Protein AF-A0A6A3VQM4-F1 (afdb_monomer_lite)

InterPro domains:
  IPR043128 Reverse transcriptase/Diguanylate cyclase domain [G3DSA:3.30.70.270] (1-46)
  IPR043128 Reverse transcriptase/Diguanylate cyclase domain [G3DSA:3.30.70.270] (53-104)
  IPR043502 DNA/RNA polymerase superfamily [SSF56672] (2-95)
  IPR051320 Viral Replication and Maturation Polyprotein [PTHR33064] (3-95)

Structure (mmCIF, N/CA/C/O backbone):
data_AF-A0A6A3VQM4-F1
#
_entry.id   AF-A0A6A3VQM4-F1
#
loop_
_atom_site.group_PDB
_atom_site.id
_atom_site.type_symbol
_atom_site.label_atom_id
_atom_site.label_alt_id
_atom_site.label_comp_id
_atom_site.label_asym_id
_atom_site.label_entity_id
_atom_site.label_seq_id
_atom_site.pdbx_PDB_ins_code
_atom_site.Cartn_x
_atom_site.Cartn_y
_atom_site.Cartn_z
_atom_site.occupancy
_atom_site.B_iso_or_equiv
_atom_site.auth_seq_id
_atom_site.auth_comp_id
_atom_site.auth_asym_id
_atom_site.auth_atom_id
_atom_site.pdbx_PDB_model_num
ATOM 1 N N . MET A 1 1 ? -22.119 -3.532 5.488 1.00 64.12 1 MET A N 1
ATOM 2 C CA . MET A 1 1 ? -21.643 -3.531 6.882 1.00 64.12 1 MET A CA 1
ATOM 3 C C . MET A 1 1 ? -22.481 -2.505 7.602 1.00 64.12 1 MET A C 1
ATOM 5 O O . MET A 1 1 ? -22.527 -1.372 7.131 1.00 64.12 1 MET A O 1
ATOM 9 N N . SER A 1 2 ? -23.232 -2.931 8.610 1.00 87.31 2 SER A N 1
ATOM 10 C CA . SER A 1 2 ? -23.987 -2.011 9.457 1.00 87.31 2 SER A CA 1
ATOM 11 C C . SER A 1 2 ? -23.019 -1.223 10.354 1.00 87.31 2 SER A C 1
ATOM 13 O O . SER A 1 2 ? -21.830 -1.549 10.434 1.00 87.31 2 SER A O 1
ATOM 15 N N . TRP A 1 3 ? -23.506 -0.158 10.990 1.00 85.19 3 TRP A N 1
ATOM 16 C CA . TRP A 1 3 ? -22.728 0.552 12.009 1.00 85.19 3 TRP A CA 1
ATOM 17 C C . TRP A 1 3 ? -22.442 -0.356 13.214 1.00 85.19 3 TRP A C 1
ATOM 19 O O . TRP A 1 3 ? -21.324 -0.373 13.718 1.00 85.19 3 TRP A O 1
ATOM 29 N N . ASP A 1 4 ? -23.404 -1.199 13.584 1.00 92.12 4 ASP A N 1
ATOM 30 C CA . ASP A 1 4 ? -23.272 -2.133 14.702 1.00 92.12 4 ASP A CA 1
ATOM 31 C C . ASP A 1 4 ? -22.187 -3.192 14.436 1.00 92.12 4 ASP A C 1
ATOM 33 O O . ASP A 1 4 ? -21.327 -3.417 15.285 1.00 92.12 4 ASP A O 1
ATOM 37 N N . ASP A 1 5 ? -22.125 -3.745 13.214 1.00 90.56 5 ASP A N 1
ATOM 38 C CA . ASP A 1 5 ? -21.068 -4.689 12.807 1.00 90.56 5 ASP A CA 1
ATOM 39 C C . ASP A 1 5 ? -19.667 -4.060 12.922 1.00 90.56 5 ASP A C 1
ATOM 41 O O . ASP A 1 5 ? -18.658 -4.754 13.072 1.00 90.56 5 ASP A O 1
ATOM 45 N N . MET A 1 6 ? -19.577 -2.740 12.734 1.00 89.12 6 MET A N 1
ATOM 46 C CA . MET A 1 6 ? -18.323 -2.007 12.848 1.00 89.12 6 MET A CA 1
ATOM 47 C C . MET A 1 6 ? -17.928 -1.853 14.311 1.00 89.12 6 MET A C 1
ATOM 49 O O . MET A 1 6 ? -16.784 -2.157 14.644 1.00 89.12 6 MET A O 1
ATOM 53 N N . CYS A 1 7 ? -18.857 -1.408 15.160 1.00 92.62 7 CYS A N 1
ATOM 54 C CA . CYS A 1 7 ? -18.636 -1.268 16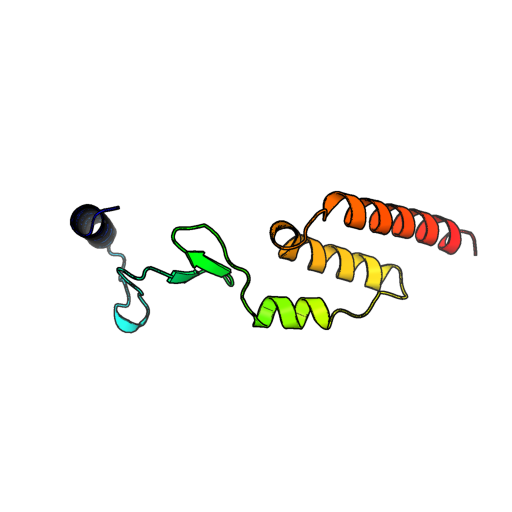.595 1.00 92.62 7 CYS A CA 1
ATOM 55 C C . CYS A 1 7 ? -18.165 -2.591 17.206 1.00 92.62 7 CYS A C 1
ATOM 57 O O . CYS A 1 7 ? -17.122 -2.603 17.852 1.00 92.62 7 CYS A O 1
ATOM 59 N N . GLU A 1 8 ? -18.819 -3.710 16.875 1.00 95.25 8 GLU A N 1
ATOM 60 C CA . GLU A 1 8 ? -18.425 -5.039 17.365 1.00 95.25 8 GLU A CA 1
ATOM 61 C C . GLU A 1 8 ? -16.979 -5.400 16.966 1.00 95.25 8 GLU A C 1
ATOM 63 O O . GLU A 1 8 ? -16.198 -5.929 17.758 1.00 95.25 8 GLU A O 1
ATOM 68 N N . LYS A 1 9 ? -16.569 -5.092 15.728 1.00 93.00 9 LYS A N 1
ATOM 69 C CA . LYS A 1 9 ? -15.192 -5.348 15.270 1.00 93.00 9 LYS A CA 1
ATOM 70 C C . LYS A 1 9 ? -14.167 -4.461 15.964 1.00 93.00 9 LYS A C 1
ATOM 72 O O . LYS A 1 9 ? -13.055 -4.922 16.215 1.00 93.00 9 LYS A O 1
ATOM 77 N N . VAL A 1 10 ? -14.512 -3.200 16.217 1.00 93.62 10 VAL A N 1
ATOM 78 C CA . VAL A 1 10 ? -13.635 -2.260 16.922 1.00 93.62 10 VAL A CA 1
ATOM 79 C C . VAL A 1 10 ? -13.462 -2.699 18.371 1.00 93.62 10 VAL A C 1
ATOM 81 O O . VAL A 1 10 ? -12.327 -2.768 18.826 1.00 93.62 10 VAL A O 1
ATOM 84 N N . GLU A 1 11 ? -14.538 -3.079 19.057 1.00 95.12 11 GLU A N 1
ATOM 85 C CA . GLU A 1 11 ? -14.478 -3.623 20.420 1.00 95.12 11 GLU A CA 1
ATOM 86 C C . GLU A 1 11 ? -13.554 -4.841 20.488 1.00 95.12 11 GLU A C 1
ATOM 88 O O . GLU A 1 11 ? -12.577 -4.834 21.233 1.00 95.12 11 GLU A O 1
ATOM 93 N N . ARG A 1 12 ? -13.743 -5.821 19.596 1.00 96.12 12 ARG A N 1
ATOM 94 C CA . ARG A 1 12 ? -12.869 -7.005 19.533 1.00 96.12 12 ARG A CA 1
ATOM 95 C C . ARG A 1 12 ? -11.404 -6.669 19.251 1.00 96.12 12 ARG A C 1
ATOM 97 O O . ARG A 1 12 ? -10.514 -7.365 19.731 1.00 96.12 12 ARG A O 1
ATOM 104 N N . LEU A 1 13 ? -11.133 -5.647 18.438 1.00 95.62 13 LEU A N 1
ATOM 105 C CA . LEU A 1 13 ? -9.768 -5.184 18.180 1.00 95.62 13 LEU A CA 1
ATOM 106 C C . LEU A 1 13 ? -9.148 -4.574 19.445 1.00 95.62 13 LEU A C 1
ATOM 108 O O . LEU A 1 13 ? -7.987 -4.853 19.739 1.00 95.62 13 LEU A O 1
ATOM 112 N N . LEU A 1 14 ? -9.913 -3.768 20.185 1.00 95.12 14 LEU A N 1
ATOM 113 C CA . LEU A 1 14 ? -9.465 -3.150 21.431 1.00 95.12 14 LEU A CA 1
ATOM 114 C C . LEU A 1 14 ? -9.201 -4.200 22.518 1.00 95.12 14 LEU A C 1
ATOM 116 O O . LEU A 1 14 ? -8.152 -4.125 23.153 1.00 95.12 14 LEU A O 1
ATOM 120 N N . ASP A 1 15 ? -10.056 -5.219 22.646 1.00 97.00 15 ASP A N 1
ATOM 121 C CA . ASP A 1 15 ? -9.857 -6.339 23.579 1.00 97.00 15 ASP A CA 1
ATOM 122 C C . ASP A 1 15 ? -8.529 -7.065 23.317 1.00 97.00 15 ASP A C 1
ATOM 124 O O . ASP A 1 15 ? -7.762 -7.369 24.234 1.00 97.00 15 ASP A O 1
ATOM 128 N N . VAL A 1 16 ? -8.217 -7.325 22.041 1.00 97.31 16 VAL A N 1
ATOM 129 C CA . VAL A 1 16 ? -6.939 -7.933 21.642 1.00 97.31 16 VAL A CA 1
ATOM 130 C C . VAL A 1 16 ? -5.780 -6.992 21.964 1.00 97.31 16 VAL A C 1
ATOM 132 O O . VAL A 1 16 ? -4.751 -7.430 22.478 1.00 97.31 16 VAL A O 1
ATOM 135 N N . CYS A 1 17 ? -5.915 -5.697 21.691 1.00 96.38 17 CYS A N 1
ATOM 136 C CA . CYS A 1 17 ? -4.872 -4.739 22.035 1.00 96.38 17 CYS A CA 1
ATOM 137 C C . CYS A 1 17 ? -4.605 -4.697 23.543 1.00 96.38 17 CYS A C 1
ATOM 139 O O . CYS A 1 17 ? -3.443 -4.713 23.941 1.00 96.38 17 CYS A O 1
ATOM 141 N N . GLU A 1 18 ? -5.642 -4.729 24.377 1.00 96.56 18 GLU A N 1
ATOM 142 C CA . GLU A 1 18 ? -5.501 -4.791 25.831 1.00 96.56 18 GLU A CA 1
ATOM 143 C C . GLU A 1 18 ? -4.813 -6.090 26.276 1.00 96.56 18 GLU A C 1
ATOM 145 O O . GLU A 1 18 ? -3.805 -6.048 26.992 1.00 96.56 18 GLU A O 1
ATOM 150 N N . GLN A 1 19 ? -5.275 -7.239 25.769 1.00 97.75 19 GLN A N 1
ATOM 151 C CA . GLN A 1 19 ? -4.715 -8.555 26.087 1.00 97.75 19 GLN A CA 1
ATOM 152 C C . GLN A 1 19 ? -3.206 -8.635 25.813 1.00 97.75 19 GLN A C 1
ATOM 154 O O . GLN A 1 19 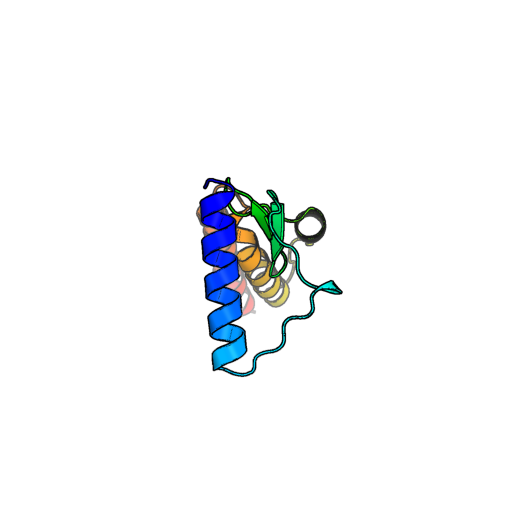? -2.464 -9.229 26.595 1.00 97.75 19 GLN A O 1
ATOM 159 N N . TRP A 1 20 ? -2.750 -8.034 24.713 1.00 97.75 20 TRP A N 1
ATOM 160 C CA . TRP A 1 20 ? -1.350 -8.068 24.279 1.00 97.75 20 TRP A CA 1
ATOM 161 C C . TRP A 1 20 ? -0.560 -6.800 24.634 1.00 97.75 20 TRP A C 1
ATOM 163 O O . TRP A 1 20 ? 0.592 -6.666 24.223 1.00 97.75 20 TRP A O 1
ATOM 173 N N . HIS A 1 21 ? -1.160 -5.882 25.398 1.00 95.81 21 HIS A N 1
ATOM 174 C CA . HIS A 1 21 ? -0.560 -4.615 25.833 1.00 95.81 21 HIS A CA 1
ATOM 175 C C . HIS A 1 21 ? -0.062 -3.752 24.656 1.00 95.81 21 HIS A C 1
ATOM 177 O O . HIS A 1 21 ? 0.996 -3.122 24.707 1.00 95.81 21 HIS A O 1
ATOM 183 N N . LEU A 1 22 ? -0.840 -3.734 23.572 1.00 96.81 22 LEU A N 1
ATOM 184 C CA . LEU A 1 22 ? -0.621 -2.897 22.400 1.00 96.81 22 LEU A CA 1
ATOM 185 C C . LEU A 1 22 ? -1.325 -1.551 22.586 1.00 96.81 22 LEU A C 1
ATOM 187 O O . LEU A 1 22 ? -2.534 -1.489 22.793 1.00 96.81 22 LEU A O 1
ATOM 191 N N . SER A 1 23 ? -0.580 -0.460 22.436 1.00 94.12 23 SER A N 1
ATOM 192 C CA . SER A 1 23 ? -1.143 0.891 22.480 1.00 94.12 23 SER A CA 1
ATOM 193 C C . SER A 1 23 ? -1.584 1.350 21.094 1.00 94.12 23 SER A C 1
ATOM 195 O O . SER A 1 23 ? -0.800 1.318 20.143 1.00 94.12 23 SER A O 1
ATOM 197 N N . ILE A 1 24 ? -2.812 1.860 20.990 1.00 93.06 24 ILE A N 1
ATOM 198 C CA . ILE A 1 24 ? -3.314 2.534 19.790 1.00 93.06 24 ILE A CA 1
ATOM 199 C C . ILE A 1 24 ? -3.303 4.046 20.017 1.00 93.06 24 ILE A C 1
ATOM 201 O O . ILE A 1 24 ? -3.767 4.557 21.034 1.00 93.06 24 ILE A O 1
ATOM 205 N N . SER A 1 25 ? -2.780 4.780 19.041 1.00 93.62 25 SER A N 1
ATOM 206 C CA . SER A 1 25 ? -2.781 6.240 19.037 1.00 93.62 25 SER A CA 1
ATOM 207 C C . SER A 1 25 ? -4.099 6.744 18.450 1.00 93.62 25 SER A C 1
ATOM 209 O O . SER A 1 25 ? -4.309 6.668 17.239 1.00 93.62 25 SER A O 1
ATOM 211 N N . VAL A 1 26 ? -4.993 7.257 19.300 1.00 89.25 26 VAL A N 1
ATOM 212 C CA . VAL A 1 26 ? -6.308 7.775 18.873 1.00 89.25 26 VAL A CA 1
ATOM 213 C C . VAL A 1 26 ? -6.154 8.914 17.862 1.00 89.25 26 VAL A C 1
ATOM 215 O O . VAL A 1 26 ? -6.856 8.935 16.860 1.00 89.25 26 VAL A O 1
ATOM 218 N N . GLU A 1 27 ? -5.179 9.805 18.067 1.00 92.69 27 GLU A N 1
ATOM 219 C CA . GLU A 1 27 ? -4.910 10.948 17.177 1.00 92.69 27 GLU A CA 1
ATOM 220 C C . GLU A 1 27 ? -4.475 10.531 15.753 1.00 92.69 27 GLU A C 1
ATOM 222 O O . GLU A 1 27 ? -4.666 11.291 14.808 1.00 92.69 27 GLU A O 1
ATOM 227 N N . LYS A 1 28 ? -3.886 9.335 15.590 1.00 90.06 28 LYS A N 1
ATOM 228 C CA . LYS A 1 28 ? -3.401 8.803 14.300 1.00 90.06 28 LYS A CA 1
ATOM 229 C C . LYS A 1 28 ? -4.335 7.759 13.694 1.00 90.06 28 LYS A C 1
ATOM 231 O O . LYS A 1 28 ? -4.003 7.191 12.656 1.00 90.06 28 LYS A O 1
ATOM 236 N N . SER A 1 29 ? -5.449 7.460 14.357 1.00 91.06 29 SER A N 1
ATOM 237 C CA . SER A 1 29 ? -6.362 6.400 13.943 1.00 91.06 29 SER A CA 1
ATOM 238 C C . SER A 1 29 ? -7.592 6.980 13.257 1.00 91.06 29 SER A C 1
ATOM 240 O O . SER A 1 29 ? -8.185 7.949 13.723 1.00 91.06 29 SER A O 1
ATOM 242 N N . GLU A 1 30 ? -8.003 6.349 12.163 1.00 90.19 30 GLU A N 1
ATOM 243 C CA . GLU A 1 30 ? -9.197 6.714 11.403 1.00 90.19 30 GLU A CA 1
ATOM 244 C C . GLU A 1 30 ? -10.233 5.591 11.554 1.00 90.19 30 GLU A C 1
ATOM 246 O O . GLU A 1 30 ? -10.007 4.465 11.112 1.00 90.19 30 GLU A O 1
ATOM 251 N N . 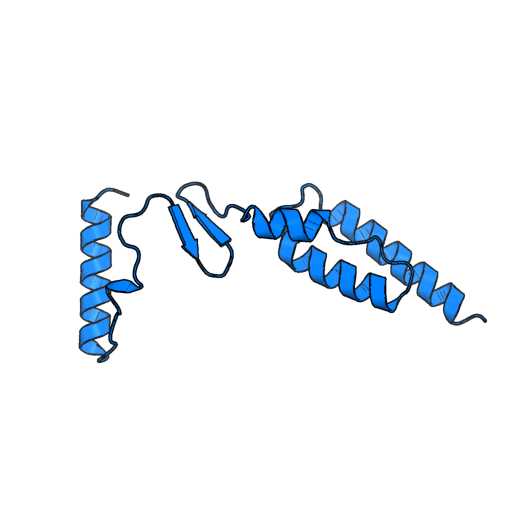TRP A 1 31 ? -11.371 5.890 12.187 1.00 88.50 31 TRP A N 1
ATOM 252 C CA . TRP A 1 31 ? -12.429 4.916 12.481 1.00 88.50 31 TRP A CA 1
ATOM 253 C C . TRP A 1 31 ? -13.727 5.296 11.778 1.00 88.50 31 TRP A C 1
ATOM 255 O O . TRP A 1 31 ? -14.055 6.472 11.655 1.00 88.50 31 TRP A O 1
ATOM 265 N N . GLY A 1 32 ? -14.471 4.294 11.314 1.00 87.69 32 GLY A N 1
ATOM 266 C CA . GLY A 1 32 ? -15.791 4.482 10.709 1.00 87.69 32 GLY A CA 1
ATOM 267 C C . GLY A 1 32 ? -15.853 5.331 9.446 1.00 87.69 32 GLY A C 1
ATOM 268 O O . GLY A 1 32 ? -16.926 5.784 9.054 1.00 87.69 32 GLY A O 1
ATOM 269 N N . MET A 1 33 ? -14.721 5.503 8.770 1.00 88.50 33 MET A N 1
ATOM 270 C CA . MET A 1 33 ? -14.651 6.234 7.514 1.00 88.50 33 MET A CA 1
ATOM 271 C C . MET A 1 33 ? -15.115 5.359 6.345 1.00 88.50 33 MET A C 1
ATOM 273 O O . MET A 1 33 ? -14.754 4.187 6.237 1.00 88.50 33 MET A O 1
ATOM 277 N N . SER A 1 34 ? -15.871 5.943 5.413 1.00 87.62 34 SER A N 1
ATOM 278 C CA . SER A 1 34 ? -16.246 5.278 4.154 1.00 87.62 34 SER A CA 1
ATOM 279 C C . SER A 1 34 ? -15.079 5.180 3.160 1.00 87.62 34 SER A C 1
ATOM 281 O O . SER A 1 34 ? -15.108 4.352 2.243 1.00 87.62 34 SER A O 1
ATOM 283 N N . LYS A 1 35 ? -14.053 6.023 3.348 1.00 88.75 35 LYS A N 1
ATOM 284 C CA . LYS A 1 35 ? -12.789 6.035 2.609 1.00 88.75 35 LYS A CA 1
ATOM 285 C C . LYS A 1 35 ? -11.637 6.336 3.567 1.00 88.75 35 LYS A C 1
ATOM 287 O O . LYS A 1 35 ? -11.743 7.278 4.343 1.00 88.75 35 LYS A O 1
ATOM 292 N N . VAL A 1 36 ? -10.548 5.576 3.487 1.00 90.44 36 VAL A N 1
ATOM 293 C CA . VAL A 1 36 ? -9.385 5.716 4.378 1.00 90.44 36 VAL A CA 1
ATOM 294 C C . VAL A 1 36 ? -8.085 5.582 3.590 1.00 90.44 36 VAL A C 1
ATOM 296 O O . VAL A 1 36 ? -8.007 4.810 2.631 1.00 90.44 36 VAL A O 1
ATOM 299 N N . ASP A 1 37 ? -7.059 6.343 3.956 1.00 88.44 37 ASP A N 1
ATOM 300 C CA . ASP A 1 37 ? -5.760 6.291 3.292 1.00 88.44 37 ASP A CA 1
ATOM 301 C C . ASP A 1 37 ? -4.853 5.267 3.999 1.00 88.44 37 ASP A C 1
ATOM 303 O O . ASP A 1 37 ? -4.389 5.487 5.110 1.00 88.44 37 ASP A O 1
ATOM 307 N N . TYR A 1 38 ? -4.538 4.152 3.336 1.00 84.38 38 TYR A N 1
ATOM 308 C CA . TYR A 1 38 ? -3.765 3.055 3.924 1.00 84.38 38 TYR A CA 1
ATOM 309 C C . TYR A 1 38 ? -2.652 2.576 2.986 1.00 84.38 38 TYR A C 1
ATOM 311 O O . TYR A 1 38 ? -2.886 2.321 1.804 1.00 84.38 38 TYR A O 1
ATOM 319 N N . LEU A 1 39 ? -1.421 2.477 3.507 1.00 82.31 39 LEU A N 1
ATOM 320 C CA . LEU A 1 39 ? -0.221 2.006 2.789 1.00 82.31 39 LEU A CA 1
ATOM 321 C C . LEU A 1 39 ? -0.004 2.649 1.403 1.00 82.31 39 LEU A C 1
ATOM 323 O O . LEU A 1 39 ? 0.356 1.984 0.436 1.00 82.31 39 LEU A O 1
ATOM 327 N N . GLY A 1 40 ? -0.236 3.960 1.289 1.00 78.38 40 GLY A N 1
ATOM 328 C CA . GLY A 1 40 ? -0.057 4.691 0.025 1.00 78.38 40 GLY A CA 1
ATOM 329 C C . GLY A 1 40 ? -1.218 4.555 -0.967 1.00 78.38 40 GLY A C 1
ATOM 330 O O . GLY A 1 40 ? -1.177 5.166 -2.035 1.00 78.38 40 GLY A O 1
ATOM 331 N N . HIS A 1 41 ? -2.286 3.853 -0.593 1.00 79.56 41 HIS A N 1
ATOM 332 C CA . HIS A 1 41 ? -3.517 3.710 -1.366 1.00 79.56 41 HIS A CA 1
ATOM 333 C C . HIS A 1 41 ? -4.699 4.349 -0.641 1.00 79.56 41 HIS A C 1
ATOM 335 O O . HIS A 1 41 ? -4.617 4.656 0.548 1.00 79.56 41 HIS A O 1
ATOM 341 N N . ARG A 1 42 ? -5.794 4.565 -1.369 1.00 87.38 42 ARG A N 1
ATOM 342 C CA . ARG A 1 42 ? -7.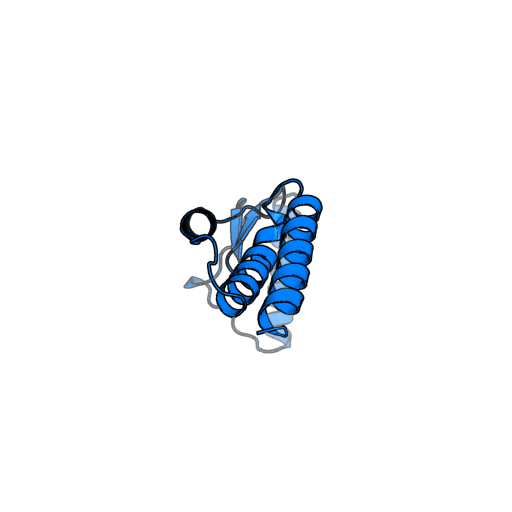078 4.934 -0.780 1.00 87.38 42 ARG A CA 1
ATOM 343 C C . ARG A 1 42 ? -7.987 3.717 -0.808 1.00 87.38 42 ARG A C 1
ATOM 345 O O . ARG A 1 42 ? -8.256 3.169 -1.869 1.00 87.38 42 ARG A O 1
ATOM 352 N N . VAL A 1 43 ? -8.420 3.261 0.355 1.00 87.94 43 VAL A N 1
ATOM 353 C CA . VAL A 1 43 ? -9.307 2.108 0.508 1.00 87.94 43 VAL A CA 1
ATOM 354 C C . VAL A 1 43 ? -10.733 2.620 0.626 1.00 87.94 43 VAL A C 1
ATOM 356 O O . VAL A 1 43 ? -11.005 3.533 1.402 1.00 87.94 43 VAL A O 1
ATOM 359 N N . THR A 1 44 ? -11.643 2.035 -0.143 1.00 88.69 44 THR A N 1
ATOM 360 C CA . THR A 1 44 ? -13.070 2.370 -0.131 1.00 88.69 44 THR A CA 1
ATOM 361 C C . THR A 1 44 ? -13.910 1.099 -0.113 1.00 88.69 44 THR A C 1
ATOM 363 O O . THR A 1 44 ? -13.407 0.012 -0.406 1.00 88.69 44 THR A O 1
ATOM 366 N N . GLY A 1 45 ? -15.212 1.226 0.154 1.00 82.69 45 GLY A N 1
ATOM 367 C CA . GLY A 1 45 ? -16.146 0.096 0.058 1.00 82.69 45 GLY A CA 1
ATOM 368 C C . GLY A 1 45 ? -16.226 -0.556 -1.333 1.00 82.69 45 GLY A C 1
ATOM 369 O O . GLY A 1 45 ? -16.682 -1.689 -1.438 1.00 82.69 45 GLY A O 1
ATOM 370 N N . LEU A 1 46 ? -15.765 0.128 -2.387 1.00 83.25 46 LEU A N 1
ATOM 371 C CA . LEU A 1 46 ? -15.724 -0.383 -3.764 1.00 83.25 46 LEU A CA 1
ATOM 372 C C . LEU A 1 46 ? -14.372 -1.016 -4.134 1.00 83.25 46 LEU A C 1
ATOM 374 O O . LEU A 1 46 ? -14.244 -1.603 -5.205 1.00 83.25 46 LEU A O 1
ATOM 378 N N . GLY A 1 47 ? -13.362 -0.903 -3.266 1.00 82.38 47 GLY A N 1
ATOM 379 C CA . GLY A 1 47 ? -12.015 -1.417 -3.496 1.00 82.38 47 GLY A CA 1
ATOM 380 C C . GLY A 1 47 ? -10.920 -0.366 -3.309 1.00 82.38 47 GLY A C 1
ATOM 381 O O . GLY A 1 47 ? -11.093 0.631 -2.604 1.00 82.38 47 GLY A O 1
ATOM 382 N N . LEU A 1 48 ? -9.764 -0.626 -3.925 1.00 84.31 48 LEU A N 1
ATOM 383 C CA . LEU A 1 48 ? -8.579 0.230 -3.861 1.00 84.31 48 LEU A CA 1
ATOM 384 C C . LEU A 1 48 ? -8.620 1.302 -4.954 1.00 84.31 48 LEU A C 1
ATOM 386 O O . LEU A 1 48 ? -8.654 0.988 -6.140 1.00 84.31 48 LEU A O 1
ATOM 390 N N . GLU A 1 49 ? -8.535 2.561 -4.549 1.00 81.81 49 GLU A N 1
ATOM 391 C CA . GLU A 1 49 ? -8.367 3.722 -5.416 1.00 81.81 49 GLU A CA 1
ATOM 392 C C . GLU A 1 49 ? -6.881 4.143 -5.444 1.00 81.81 49 GLU A C 1
ATOM 394 O O . GLU A 1 49 ? -6.183 4.166 -4.418 1.00 81.81 49 GLU A O 1
ATOM 399 N N . ALA A 1 50 ? -6.379 4.498 -6.631 1.00 72.31 50 ALA A N 1
ATOM 400 C CA . ALA A 1 50 ? -5.073 5.136 -6.767 1.00 72.31 50 ALA A CA 1
ATOM 401 C C . ALA A 1 50 ? -5.128 6.559 -6.204 1.00 72.31 50 ALA A C 1
ATOM 403 O O . ALA A 1 50 ? -6.059 7.314 -6.486 1.00 72.31 50 ALA A O 1
ATOM 404 N N . LYS A 1 51 ? -4.104 6.964 -5.447 1.00 71.50 51 LYS A N 1
ATOM 405 C CA . LYS A 1 51 ? -3.993 8.359 -5.010 1.00 71.50 51 LYS A CA 1
ATOM 406 C C . LYS A 1 51 ? -3.646 9.266 -6.204 1.00 71.50 51 LYS A C 1
ATOM 408 O O . LYS A 1 51 ? -2.791 8.885 -7.001 1.00 71.50 51 LYS A O 1
ATOM 413 N N . PRO A 1 52 ? -4.190 10.492 -6.298 1.00 65.94 52 PRO A N 1
ATOM 414 C CA . PRO A 1 52 ? -3.834 11.443 -7.358 1.00 65.94 52 PRO A CA 1
ATOM 415 C C . PRO A 1 52 ? -2.321 11.683 -7.491 1.00 65.94 52 PRO A C 1
ATOM 417 O O . PRO A 1 52 ? -1.782 11.638 -8.588 1.00 65.94 52 PRO A O 1
ATOM 420 N N . LYS A 1 53 ? -1.603 11.790 -6.365 1.00 66.12 53 LYS A N 1
ATOM 421 C CA . LYS A 1 53 ? -0.136 11.950 -6.328 1.00 66.12 53 LYS A CA 1
ATOM 422 C C . LYS A 1 53 ? 0.635 10.783 -6.971 1.00 66.12 53 LYS A C 1
ATOM 424 O O . LYS A 1 53 ? 1.711 10.967 -7.542 1.00 66.12 53 LYS A O 1
ATOM 429 N N . ASN A 1 54 ? 0.076 9.578 -6.890 1.00 69.62 54 ASN A N 1
ATOM 430 C CA . ASN A 1 54 ? 0.635 8.383 -7.520 1.00 69.62 54 ASN A CA 1
ATOM 431 C C . ASN A 1 54 ? 0.419 8.417 -9.041 1.00 69.62 54 ASN A C 1
ATOM 433 O O . ASN A 1 54 ? 1.291 7.991 -9.794 1.00 69.62 54 ASN A O 1
ATOM 437 N N . LEU A 1 55 ? -0.713 8.969 -9.489 1.00 71.81 55 LEU A N 1
ATOM 438 C CA . LEU A 1 55 ? -1.008 9.178 -10.907 1.00 71.81 55 LEU A CA 1
ATOM 439 C C . LEU A 1 55 ? -0.130 10.277 -11.509 1.00 71.81 55 LEU A C 1
ATOM 441 O O . LEU A 1 55 ? 0.416 10.072 -12.585 1.00 71.81 55 LEU A O 1
ATOM 445 N N . GLU A 1 56 ? 0.087 11.389 -10.803 1.00 77.50 56 GLU A N 1
ATOM 446 C CA . GLU A 1 56 ? 1.020 12.440 -11.238 1.00 77.50 56 GLU A CA 1
ATOM 447 C C . GLU A 1 56 ? 2.430 11.875 -11.447 1.00 77.50 56 GLU A C 1
ATOM 449 O O . GLU A 1 56 ? 3.041 12.074 -12.499 1.00 77.50 56 GLU A O 1
ATOM 454 N N . SER A 1 57 ? 2.910 11.088 -10.479 1.00 76.38 57 SER A N 1
ATOM 455 C CA . SER A 1 57 ? 4.212 10.420 -10.559 1.00 76.38 57 SER A CA 1
ATOM 456 C C . SER A 1 57 ? 4.294 9.459 -11.748 1.00 76.38 57 SER A C 1
ATOM 458 O O . SER A 1 57 ? 5.330 9.400 -12.401 1.00 76.38 57 SER A O 1
ATOM 460 N N . LEU A 1 58 ? 3.209 8.737 -12.055 1.00 76.50 58 LEU A N 1
ATOM 461 C CA . LEU A 1 58 ? 3.108 7.871 -13.233 1.00 76.50 58 LEU A CA 1
ATOM 462 C C . LEU A 1 58 ? 3.150 8.683 -14.538 1.00 76.50 58 LEU A C 1
ATOM 464 O O . LEU A 1 58 ? 3.882 8.317 -15.452 1.00 76.50 58 LEU A O 1
ATOM 468 N N . THR A 1 59 ? 2.404 9.790 -14.622 1.00 78.56 59 THR A N 1
ATOM 469 C CA . THR A 1 59 ? 2.372 10.659 -15.813 1.00 78.56 59 THR A CA 1
ATOM 470 C C . THR A 1 59 ? 3.683 11.404 -16.054 1.00 78.56 59 THR A C 1
ATOM 472 O O . THR A 1 59 ? 3.980 11.758 -17.190 1.00 78.56 59 THR A O 1
ATOM 475 N N . ALA A 1 60 ? 4.479 11.615 -15.004 1.00 84.44 60 ALA A N 1
ATOM 476 C CA . ALA A 1 60 ? 5.787 12.254 -15.078 1.00 84.44 60 ALA A CA 1
ATOM 477 C C . ALA A 1 60 ? 6.932 11.276 -15.402 1.00 84.44 60 ALA A C 1
ATOM 479 O O . ALA A 1 60 ? 8.073 11.715 -15.553 1.00 84.44 60 ALA A O 1
ATOM 480 N N . LEU A 1 61 ? 6.674 9.962 -15.492 1.00 81.12 61 LEU A N 1
ATOM 481 C CA . LEU A 1 61 ? 7.716 9.002 -15.855 1.00 81.12 61 LEU A CA 1
ATOM 482 C C . LEU A 1 61 ? 8.174 9.243 -17.295 1.00 81.12 61 LEU A C 1
ATOM 484 O O . LEU A 1 61 ? 7.436 9.012 -18.252 1.00 81.12 61 LEU A O 1
ATOM 488 N N . GLU A 1 62 ? 9.430 9.647 -17.452 1.00 82.44 62 GLU A N 1
ATOM 489 C CA . GLU A 1 62 ? 10.038 9.754 -18.771 1.00 82.44 62 GLU A CA 1
ATOM 490 C C . GLU A 1 62 ? 10.209 8.377 -19.414 1.00 82.44 62 GLU A C 1
ATOM 492 O O . GLU A 1 62 ? 10.592 7.396 -18.764 1.00 82.44 62 GLU A O 1
ATOM 497 N N . PHE A 1 63 ? 9.975 8.310 -20.727 1.00 81.06 63 PHE A N 1
ATOM 498 C CA . PHE A 1 63 ? 10.219 7.082 -21.465 1.00 81.06 63 PHE A CA 1
ATOM 499 C C . PHE A 1 63 ? 11.725 6.765 -21.464 1.00 81.06 63 PHE A C 1
ATOM 501 O O . PHE A 1 63 ? 12.548 7.613 -21.835 1.00 81.06 63 PHE A O 1
ATOM 508 N N . PRO A 1 64 ? 12.120 5.550 -21.060 1.00 84.94 64 PRO A N 1
ATOM 509 C CA . PRO A 1 64 ? 13.518 5.207 -20.869 1.00 84.94 64 PRO A CA 1
ATOM 510 C C . PRO A 1 64 ? 14.284 5.180 -22.195 1.00 84.94 64 PRO A C 1
ATOM 512 O O . PRO A 1 64 ? 13.831 4.603 -23.178 1.00 84.94 64 PRO A O 1
ATOM 515 N N . ARG A 1 65 ? 15.497 5.745 -22.205 1.00 82.81 65 ARG A N 1
ATOM 516 C CA . ARG A 1 65 ? 16.414 5.715 -23.368 1.00 82.81 65 ARG A CA 1
ATOM 517 C C . ARG A 1 65 ? 17.575 4.732 -23.219 1.00 82.81 65 ARG A C 1
ATOM 519 O O . ARG A 1 65 ? 18.344 4.534 -24.151 1.00 82.81 65 ARG A O 1
ATOM 526 N N . THR A 1 66 ? 17.723 4.131 -22.041 1.00 84.19 66 THR A N 1
ATOM 527 C CA . THR A 1 66 ? 18.8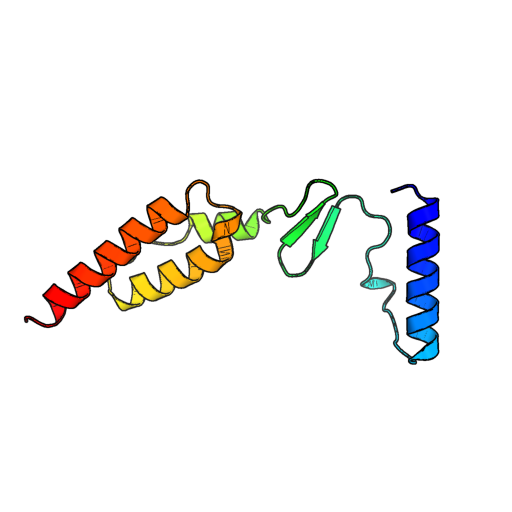13 3.205 -21.709 1.00 84.19 66 THR A CA 1
ATOM 528 C C . THR A 1 66 ? 18.251 1.905 -21.148 1.00 84.19 66 THR A C 1
ATOM 530 O O . THR A 1 66 ? 17.158 1.887 -20.580 1.00 84.19 66 THR A O 1
ATOM 533 N N . LEU A 1 67 ? 19.015 0.812 -21.241 1.00 83.25 67 LEU A N 1
ATOM 534 C CA . LEU A 1 67 ? 18.601 -0.486 -20.696 1.00 83.25 67 LEU A CA 1
ATOM 535 C C . LEU A 1 67 ? 18.353 -0.428 -19.177 1.00 83.25 67 LEU A C 1
ATOM 537 O O . LEU A 1 67 ? 17.390 -1.014 -18.684 1.00 83.25 67 LEU A O 1
ATOM 541 N N . LYS A 1 68 ? 19.194 0.306 -18.436 1.00 85.44 68 LYS A N 1
ATOM 542 C CA . LYS A 1 68 ? 19.020 0.529 -16.992 1.00 85.44 68 LYS A CA 1
ATOM 543 C C . LYS A 1 68 ? 17.772 1.368 -16.703 1.00 85.44 68 LYS A C 1
ATOM 545 O O . LYS A 1 68 ? 17.005 1.028 -15.806 1.00 85.44 68 LYS A O 1
ATOM 550 N N . GLY A 1 69 ? 17.539 2.418 -17.494 1.00 85.81 69 GLY A N 1
ATOM 551 C CA . GLY A 1 69 ? 16.323 3.226 -17.413 1.00 85.81 69 GLY A CA 1
ATOM 552 C C . GLY A 1 69 ? 15.068 2.388 -17.650 1.00 85.81 69 GLY A C 1
ATOM 553 O O . GLY A 1 69 ? 14.112 2.504 -16.896 1.00 85.81 69 GLY A O 1
ATOM 554 N N . LEU A 1 70 ? 15.097 1.482 -18.631 1.00 86.25 70 LEU A N 1
ATOM 555 C CA . LEU A 1 70 ? 13.977 0.594 -18.940 1.00 86.25 70 LEU A CA 1
ATOM 556 C C . LEU A 1 70 ? 13.656 -0.367 -17.801 1.00 86.25 70 LEU A C 1
ATOM 558 O O . LEU A 1 70 ? 12.490 -0.593 -17.497 1.00 86.25 70 LEU A O 1
ATOM 562 N N . GLN A 1 71 ? 14.680 -0.926 -17.159 1.00 85.12 71 GLN A N 1
ATOM 563 C CA . GLN A 1 71 ? 14.486 -1.797 -16.003 1.00 85.12 71 GLN A CA 1
ATOM 564 C C . GLN A 1 71 ? 13.866 -1.037 -14.825 1.00 85.12 71 GLN A C 1
ATOM 566 O O . GLN A 1 71 ? 12.924 -1.536 -14.216 1.00 85.12 71 GLN A O 1
ATOM 571 N N . SER A 1 72 ? 14.346 0.180 -14.551 1.00 86.25 72 SER A N 1
ATOM 572 C CA . SER A 1 72 ? 13.767 1.058 -13.525 1.00 86.25 72 SER A CA 1
ATOM 573 C C . SER A 1 72 ? 12.310 1.415 -13.845 1.00 86.25 72 SER A C 1
ATOM 575 O O . SER A 1 72 ? 11.429 1.259 -13.004 1.00 86.25 72 SER A O 1
ATOM 577 N N . PHE A 1 73 ? 12.036 1.801 -15.094 1.00 86.44 73 PHE A N 1
ATOM 578 C CA . PHE A 1 73 ? 10.700 2.141 -15.584 1.00 86.44 73 PHE A CA 1
ATOM 579 C C . PHE A 1 73 ? 9.719 0.967 -15.448 1.00 86.44 73 PHE A C 1
ATOM 581 O O . PHE A 1 73 ? 8.628 1.135 -14.907 1.00 86.44 73 PHE A O 1
ATOM 588 N N . LEU A 1 74 ? 10.123 -0.242 -15.858 1.00 86.38 74 LEU A N 1
ATOM 589 C CA . LEU A 1 74 ? 9.332 -1.465 -15.677 1.00 86.38 74 LEU A CA 1
ATOM 590 C C . LEU A 1 74 ? 9.068 -1.775 -14.196 1.00 86.38 74 LEU A C 1
ATOM 592 O O . LEU A 1 74 ? 7.954 -2.164 -13.846 1.00 86.38 74 LEU A O 1
ATOM 596 N N . GLY A 1 75 ? 10.061 -1.571 -13.326 1.00 85.56 75 GLY A N 1
ATOM 597 C CA . GLY A 1 75 ? 9.903 -1.708 -11.877 1.00 85.56 75 GLY A CA 1
ATOM 598 C C . GLY A 1 75 ? 8.847 -0.754 -11.313 1.00 85.56 75 GLY A C 1
ATOM 599 O O . GLY A 1 75 ? 7.962 -1.188 -10.575 1.00 85.56 75 GLY A O 1
ATOM 600 N N . SER A 1 76 ? 8.882 0.517 -11.723 1.00 84.06 76 SER A N 1
ATOM 601 C CA . SER A 1 76 ? 7.883 1.521 -11.338 1.00 84.06 76 SER A CA 1
ATOM 602 C C . SER A 1 76 ? 6.482 1.164 -11.833 1.00 84.06 76 SER A C 1
ATOM 604 O O . SER A 1 76 ? 5.523 1.231 -11.068 1.00 84.06 76 SER A O 1
ATOM 606 N N . LEU A 1 77 ? 6.344 0.728 -13.089 1.00 85.00 77 LEU A N 1
ATOM 607 C CA . LEU A 1 77 ? 5.046 0.323 -13.633 1.00 85.00 77 LEU A CA 1
ATOM 608 C C . LEU A 1 77 ? 4.448 -0.886 -12.905 1.00 85.00 77 LEU A C 1
ATOM 610 O O . LEU A 1 77 ? 3.232 -0.960 -12.741 1.00 85.00 77 LEU A O 1
ATOM 614 N N . ASN A 1 78 ? 5.283 -1.808 -12.420 1.00 83.94 78 ASN A N 1
ATOM 615 C CA . ASN A 1 78 ? 4.812 -2.962 -11.659 1.00 83.94 78 ASN A CA 1
ATOM 616 C C . ASN A 1 78 ? 4.122 -2.558 -10.343 1.00 83.94 78 ASN A C 1
ATOM 618 O O . ASN A 1 78 ? 3.183 -3.224 -9.921 1.00 83.94 78 ASN A O 1
ATOM 622 N N . TYR A 1 79 ? 4.517 -1.448 -9.712 1.00 80.62 79 TYR A N 1
ATOM 623 C CA . TYR A 1 79 ? 3.802 -0.916 -8.545 1.00 80.62 79 TYR A CA 1
ATOM 624 C C . TYR A 1 79 ? 2.394 -0.407 -8.916 1.00 80.62 79 TYR A C 1
ATOM 626 O O . TYR A 1 79 ? 1.443 -0.577 -8.154 1.00 80.62 79 TYR A O 1
ATOM 634 N N . TYR A 1 80 ? 2.235 0.144 -10.122 1.00 78.81 80 TYR A N 1
ATOM 635 C CA . TYR A 1 80 ? 0.980 0.726 -10.607 1.00 78.81 80 TYR A CA 1
ATOM 636 C C . TYR A 1 80 ? 0.110 -0.225 -11.440 1.00 78.81 80 TYR A C 1
ATOM 638 O O . TYR A 1 80 ? -0.974 0.177 -11.856 1.00 78.81 80 TYR A O 1
ATOM 646 N N . HIS A 1 81 ? 0.527 -1.477 -11.665 1.00 83.75 81 HIS A N 1
ATOM 647 C CA . HIS A 1 81 ? -0.135 -2.387 -12.611 1.00 83.75 81 HIS A CA 1
ATOM 648 C C . HIS A 1 81 ? -1.640 -2.572 -12.363 1.00 83.75 81 HIS A C 1
ATOM 650 O O . HIS A 1 81 ? -2.402 -2.723 -13.311 1.00 83.75 81 HIS A O 1
ATOM 656 N N . ARG A 1 82 ? -2.086 -2.519 -11.098 1.00 78.50 82 ARG A N 1
ATOM 657 C CA . ARG A 1 82 ? -3.504 -2.662 -10.710 1.00 78.50 82 ARG A CA 1
ATOM 658 C C . ARG A 1 82 ? -4.380 -1.492 -11.170 1.00 78.50 82 ARG A C 1
ATOM 660 O O . ARG A 1 82 ? -5.598 -1.618 -11.152 1.00 78.50 82 ARG A O 1
ATOM 667 N N . PHE A 1 83 ? -3.769 -0.373 -11.557 1.00 77.31 83 PHE A N 1
ATOM 668 C CA . PHE A 1 83 ? -4.436 0.854 -11.997 1.00 77.31 83 PHE A CA 1
ATOM 669 C C . PHE A 1 83 ? -4.271 1.121 -13.499 1.00 77.31 83 PHE A C 1
ATOM 671 O O . PHE A 1 83 ? -4.821 2.094 -14.006 1.00 77.31 83 PHE A O 1
ATOM 678 N N . ILE A 1 84 ? -3.515 0.279 -14.212 1.00 79.19 84 ILE A N 1
ATOM 679 C CA . ILE A 1 84 ? -3.267 0.407 -15.649 1.00 79.19 84 ILE A CA 1
ATOM 680 C C . ILE A 1 84 ? -4.107 -0.650 -16.366 1.00 79.19 84 ILE A C 1
ATOM 682 O O . ILE A 1 84 ? -3.849 -1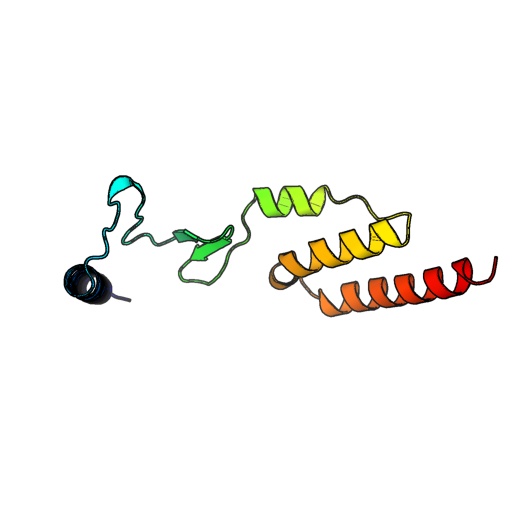.849 -16.245 1.00 79.19 84 ILE A O 1
ATOM 686 N N . ALA A 1 85 ? -5.108 -0.205 -17.126 1.00 82.00 85 ALA A N 1
ATOM 687 C CA . ALA A 1 85 ? -5.874 -1.095 -17.991 1.00 82.00 85 ALA A CA 1
ATOM 688 C C . ALA A 1 85 ? -4.939 -1.790 -18.995 1.00 82.00 85 ALA A C 1
ATOM 690 O O . ALA A 1 85 ? -3.999 -1.179 -19.503 1.00 82.00 85 ALA A O 1
ATOM 691 N N . ASP A 1 86 ? -5.175 -3.079 -19.243 1.00 84.31 86 ASP A N 1
ATOM 692 C CA . ASP A 1 86 ? -4.401 -3.898 -20.184 1.00 84.31 86 ASP A CA 1
ATOM 693 C C . ASP A 1 86 ? -2.886 -3.927 -19.921 1.00 84.31 86 ASP A C 1
ATOM 695 O O . ASP A 1 86 ? -2.087 -4.167 -20.831 1.00 84.31 86 ASP A O 1
ATOM 699 N N . PHE A 1 87 ? -2.465 -3.733 -18.663 1.00 84.94 87 PHE A N 1
ATOM 700 C CA . PHE A 1 87 ? -1.050 -3.698 -18.280 1.00 84.94 87 PHE A CA 1
ATOM 701 C C . PHE A 1 87 ? -0.238 -4.868 -18.848 1.00 84.94 87 PHE A C 1
ATOM 703 O O . PHE A 1 87 ? 0.884 -4.667 -19.303 1.00 84.94 87 PHE A O 1
ATOM 710 N N . ALA A 1 88 ? -0.798 -6.080 -18.874 1.00 83.88 88 ALA A N 1
ATOM 711 C CA . ALA A 1 88 ? -0.118 -7.263 -19.398 1.00 83.88 88 ALA A CA 1
ATOM 712 C C . ALA A 1 88 ? 0.311 -7.112 -20.873 1.00 83.88 88 ALA A C 1
ATOM 714 O O . ALA A 1 88 ? 1.396 -7.567 -21.246 1.00 83.88 88 ALA A O 1
ATOM 715 N N . VAL A 1 89 ? -0.489 -6.433 -21.703 1.00 86.00 89 VAL A N 1
ATOM 716 C CA . VAL A 1 89 ? -0.187 -6.193 -23.125 1.00 86.00 89 VAL A CA 1
ATOM 717 C C . VAL A 1 89 ? 0.973 -5.202 -23.259 1.00 86.00 89 VAL A C 1
ATOM 719 O O . VAL A 1 89 ? 1.956 -5.459 -23.965 1.00 86.00 89 VAL A O 1
ATOM 722 N N . TYR A 1 90 ? 0.906 -4.096 -22.515 1.00 83.44 90 TYR A N 1
ATOM 723 C CA . TYR A 1 90 ? 1.961 -3.081 -22.498 1.00 83.44 90 TYR A CA 1
ATOM 724 C C . TYR A 1 90 ? 3.271 -3.623 -21.916 1.00 83.44 90 TYR A C 1
ATOM 726 O O . TYR A 1 90 ? 4.339 -3.438 -22.503 1.00 83.44 90 TYR A O 1
ATOM 734 N N . ALA A 1 91 ? 3.198 -4.355 -20.803 1.00 85.75 91 ALA A N 1
ATOM 735 C CA . ALA A 1 91 ? 4.346 -4.970 -20.151 1.00 85.75 91 ALA A CA 1
ATOM 736 C C . ALA A 1 91 ? 5.049 -5.954 -21.090 1.00 85.75 91 ALA A C 1
ATOM 738 O O . ALA A 1 91 ? 6.264 -5.868 -21.254 1.00 85.75 91 ALA A O 1
ATOM 739 N N . THR A 1 92 ? 4.297 -6.828 -21.771 1.00 87.69 92 THR A N 1
ATOM 740 C CA . THR A 1 92 ? 4.844 -7.757 -22.776 1.00 87.69 92 THR A CA 1
ATOM 741 C C . THR A 1 92 ? 5.645 -7.018 -23.845 1.00 87.69 92 THR A C 1
ATOM 743 O O . THR A 1 92 ? 6.785 -7.383 -24.134 1.00 87.69 92 THR A O 1
ATOM 746 N N . THR A 1 93 ? 5.087 -5.935 -24.387 1.00 86.94 93 THR A N 1
ATOM 747 C CA . THR A 1 93 ? 5.748 -5.121 -25.417 1.00 86.94 93 THR A CA 1
ATOM 748 C C . THR A 1 93 ? 7.060 -4.512 -24.906 1.00 86.94 93 THR A C 1
ATOM 750 O O . THR A 1 93 ? 8.087 -4.570 -25.586 1.00 86.94 93 THR A O 1
ATOM 753 N N . LEU A 1 94 ? 7.065 -3.990 -23.677 1.00 85.69 94 LEU A N 1
ATOM 754 C CA . LEU A 1 94 ? 8.257 -3.416 -23.045 1.00 85.69 94 LEU A CA 1
ATOM 755 C C . LEU A 1 94 ? 9.322 -4.475 -22.712 1.00 85.69 94 LEU A C 1
ATOM 757 O O . LEU A 1 94 ? 10.517 -4.224 -22.885 1.00 85.69 94 LEU A O 1
ATOM 761 N N . TYR A 1 95 ? 8.916 -5.672 -22.281 1.00 86.31 95 TYR A N 1
ATOM 762 C CA . TYR A 1 95 ? 9.832 -6.793 -22.052 1.00 86.31 95 TYR A CA 1
ATOM 763 C C . TYR A 1 95 ? 10.465 -7.293 -23.355 1.00 86.31 95 TYR A C 1
ATOM 765 O O . TYR A 1 95 ? 11.663 -7.573 -23.380 1.00 86.31 95 TYR A O 1
ATOM 773 N N . LEU A 1 96 ? 9.707 -7.340 -24.455 1.00 87.50 96 LEU A N 1
ATOM 774 C CA . LEU A 1 96 ? 10.247 -7.657 -25.781 1.00 87.50 96 LEU A CA 1
ATOM 775 C C . LEU A 1 96 ? 11.267 -6.606 -26.239 1.00 87.50 96 LEU A C 1
ATOM 777 O O . LEU A 1 96 ? 12.342 -6.958 -26.728 1.00 87.50 96 LEU A O 1
ATOM 781 N N . TRP A 1 97 ? 10.964 -5.319 -26.042 1.00 83.12 97 TRP A N 1
ATOM 782 C CA . TRP A 1 97 ? 11.895 -4.230 -26.346 1.00 83.12 97 TRP A CA 1
ATOM 783 C C . TRP A 1 97 ? 13.195 -4.339 -25.534 1.00 83.12 97 TRP A C 1
ATOM 785 O O . TRP A 1 97 ? 14.284 -4.213 -26.098 1.00 83.12 97 TRP A O 1
ATOM 795 N N . ARG A 1 98 ? 13.099 -4.682 -24.239 1.00 84.81 98 ARG A N 1
ATOM 796 C CA . ARG A 1 98 ? 14.259 -4.962 -23.374 1.00 84.81 98 ARG A CA 1
ATOM 797 C C . ARG A 1 98 ? 15.151 -6.057 -23.953 1.00 84.81 98 ARG A C 1
ATOM 799 O O . ARG A 1 98 ? 16.368 -5.880 -23.998 1.00 84.81 98 ARG A O 1
ATOM 806 N N . SER A 1 99 ? 14.556 -7.177 -24.366 1.00 84.06 99 SER A N 1
ATOM 807 C CA . SER A 1 99 ? 15.293 -8.312 -24.930 1.00 84.06 99 SER A CA 1
ATOM 808 C C . SER A 1 99 ? 16.023 -7.919 -26.212 1.00 84.06 99 SER A C 1
ATOM 810 O O . SER A 1 99 ? 17.211 -8.204 -26.337 1.00 84.06 99 SER A O 1
ATOM 812 N N . ARG A 1 100 ? 15.362 -7.166 -27.103 1.00 82.25 100 ARG A N 1
ATOM 813 C CA . ARG A 1 100 ? 15.983 -6.662 -28.336 1.00 82.25 100 ARG A CA 1
ATOM 814 C C . ARG A 1 100 ? 17.171 -5.745 -28.052 1.00 82.25 100 ARG A C 1
ATOM 816 O O . ARG A 1 100 ? 18.238 -5.965 -28.607 1.00 82.25 100 ARG A O 1
ATOM 823 N N . ILE A 1 101 ? 17.032 -4.756 -27.166 1.00 77.62 101 ILE A N 1
ATOM 824 C CA . ILE A 1 101 ? 18.149 -3.851 -26.825 1.00 77.62 101 ILE A CA 1
ATOM 825 C C . ILE A 1 101 ? 19.341 -4.616 -26.261 1.00 77.62 101 ILE A C 1
ATOM 827 O O . ILE A 1 101 ? 20.479 -4.311 -26.611 1.00 77.62 101 ILE A O 1
ATOM 831 N N . ARG A 1 102 ? 19.091 -5.615 -25.409 1.00 77.19 102 ARG A N 1
ATOM 832 C CA . ARG A 1 102 ? 20.158 -6.446 -24.850 1.00 77.19 102 ARG A CA 1
ATOM 833 C C . ARG A 1 102 ? 20.929 -7.183 -25.948 1.00 77.19 102 ARG A C 1
ATOM 835 O O . ARG A 1 102 ? 22.148 -7.174 -25.920 1.00 77.19 102 ARG A O 1
ATOM 842 N N . GLU A 1 103 ? 20.237 -7.759 -26.928 1.00 75.44 103 GLU A N 1
ATOM 843 C CA . GLU A 1 103 ? 20.869 -8.458 -28.058 1.00 75.44 103 GLU A CA 1
ATOM 844 C C . GLU A 1 103 ? 21.649 -7.540 -29.012 1.00 75.44 103 GLU A C 1
ATOM 846 O O . GLU A 1 103 ? 22.543 -8.013 -29.712 1.00 75.44 103 GLU A O 1
ATOM 851 N N . PHE A 1 104 ? 21.300 -6.254 -29.102 1.00 63.19 104 PHE A N 1
ATOM 852 C CA . PHE A 1 104 ? 22.042 -5.284 -29.915 1.00 63.19 104 PHE A CA 1
ATOM 853 C C . PHE A 1 104 ? 23.244 -4.691 -29.171 1.00 63.19 104 PHE A C 1
ATOM 855 O O . PHE A 1 104 ? 24.275 -4.471 -29.795 1.00 63.19 104 PHE A O 1
ATOM 862 N N . GLY A 1 105 ? 23.135 -4.464 -27.858 1.00 61.56 105 GLY A N 1
ATOM 863 C CA . GLY A 1 105 ? 24.228 -3.923 -27.039 1.00 61.56 105 GLY A CA 1
ATOM 864 C C . GLY A 1 105 ? 25.347 -4.920 -26.719 1.00 61.56 105 GLY A C 1
ATOM 865 O O . GLY A 1 105 ? 26.433 -4.496 -26.356 1.00 61.56 105 GLY A O 1
ATOM 866 N N . ASP A 1 106 ? 25.095 -6.224 -26.858 1.00 55.25 106 ASP A N 1
ATOM 867 C CA . ASP A 1 106 ? 26.087 -7.301 -26.665 1.00 55.25 106 ASP A CA 1
ATOM 868 C C . ASP A 1 106 ? 26.819 -7.672 -27.977 1.00 55.25 106 ASP A C 1
ATOM 870 O O . ASP A 1 106 ? 27.673 -8.553 -28.008 1.00 55.25 106 ASP A O 1
ATOM 874 N N . ARG A 1 107 ? 26.453 -7.023 -29.097 1.00 48.88 107 ARG A N 1
ATOM 875 C CA . ARG A 1 107 ? 27.016 -7.245 -30.444 1.00 48.88 107 ARG A CA 1
ATOM 876 C C . ARG A 1 107 ? 27.906 -6.096 -30.945 1.00 48.88 107 ARG A C 1
ATOM 878 O O . ARG A 1 107 ? 28.276 -6.103 -32.118 1.00 48.88 107 ARG A O 1
ATOM 885 N N . SER A 1 108 ? 28.230 -5.127 -30.087 1.00 45.06 108 SER A N 1
ATOM 886 C CA . SER A 1 108 ? 29.062 -3.949 -30.386 1.00 45.06 108 SER A CA 1
ATOM 887 C C . SER A 1 108 ? 30.323 -3.907 -29.542 1.00 45.06 108 SER A C 1
ATOM 889 O O . SER A 1 108 ? 30.168 -4.105 -28.316 1.00 45.06 108 SER A O 1
#

Foldseek 3Di:
DDPVVQVVVVVVVVVVCVVVVNDDDPVPDDGPDQWDQDPQWIQHPVGTDHDVVLVVVLVPQDDDPDLVSLVVNLVSVVVVVVVDPPSVVVSVVSVVVSVVVVVVVVVD

Secondary structure (DSSP, 8-state):
--HHHHHHHHHHHHHHHHHTTPPP-GGG---S-SEEEETTEEEETTEEEPPHHHHHHHHT-PPP-SHHHHHHHHHHHHHHGGGSTTHHHHHHHHHHHHHHHHHHHT--

Organism: NCBI:txid53985

pLDDT: mean 83.97, std 9.6, range [45.06, 97.75]

Radius of gyration: 21.67 Å; chains: 1; bounding box: 53×21×56 Å

Sequence (108 aa):
MSWDDMCEKVERLLDVCEQWHLSISVEKSEWGMSKVDYLGHRVTGLGLEAKPKNLESLTALEFPRTLKGLQSFLGSLNYYHRFIADFAVYATTLYLWRSRIREFGDRS